Protein AF-A0A8T5TX56-F1 (afdb_monomer)

Mean predicted aligned error: 2.8 Å

Radius of gyration: 11.41 Å; Cα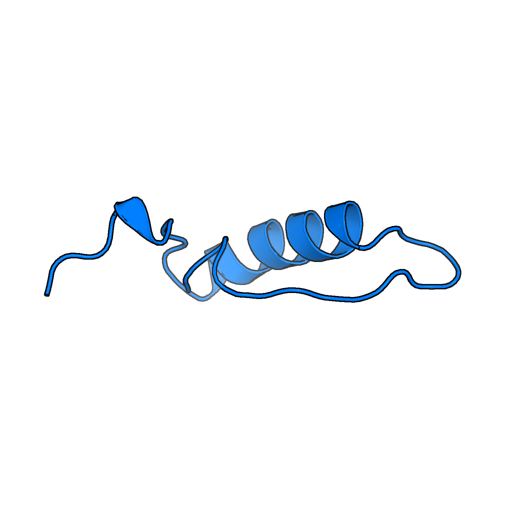 contacts (8 Å, |Δi|>4): 34; chains: 1; bounding box: 27×14×31 Å

pLDDT: mean 94.54, std 3.85, range [78.75, 98.31]

Sequence (41 aa):
MIQDAHSTINSEILKAPQIIAHHNDILRSFSDLQKTEEIKF

Secondary structure (DSSP, 8-state):
-BTTS------SSS-HHHHHHHHHHHHTTTS--B-GGG---

Foldseek 3Di:
DALPPDWDQADPVGHGVVVSVVCLVVCVVVDPYDHPVPDDD

Solvent-accessible surface area (backbone atoms only — not comparable to full-atom values): 2673 Å² total; per-residue (Å²): 77,55,73,70,79,68,85,74,66,64,56,101,86,44,51,30,70,58,52,51,53,52,49,53,66,57,44,52,80,79,34,70,69,39,51,69,91,73,66,81,135

Structure (mmCIF, N/CA/C/O backbone):
data_AF-A0A8T5TX56-F1
#
_entry.id   AF-A0A8T5TX56-F1
#
loop_
_atom_site.group_PDB
_atom_site.id
_atom_site.type_symbol
_atom_site.label_atom_id
_atom_site.label_alt_id
_atom_site.label_comp_id
_atom_site.label_asym_id
_atom_site.label_entity_id
_atom_site.label_seq_id
_atom_site.pdbx_PDB_ins_code
_atom_site.Cartn_x
_atom_site.Cartn_y
_atom_site.Cartn_z
_atom_site.occupancy
_atom_site.B_iso_or_equiv
_atom_site.auth_seq_id
_atom_site.auth_comp_id
_atom_site.auth_asym_id
_atom_site.auth_atom_id
_atom_site.pdbx_PDB_model_num
ATOM 1 N N . MET A 1 1 ? -9.329 -6.928 4.007 1.00 85.81 1 MET A N 1
ATOM 2 C CA . MET A 1 1 ? -7.859 -6.804 4.093 1.00 85.81 1 MET A CA 1
ATOM 3 C C . MET A 1 1 ? -7.508 -5.399 4.557 1.00 85.81 1 MET A C 1
ATOM 5 O O . MET A 1 1 ? -8.216 -4.465 4.201 1.00 85.81 1 MET A O 1
ATOM 9 N N . ILE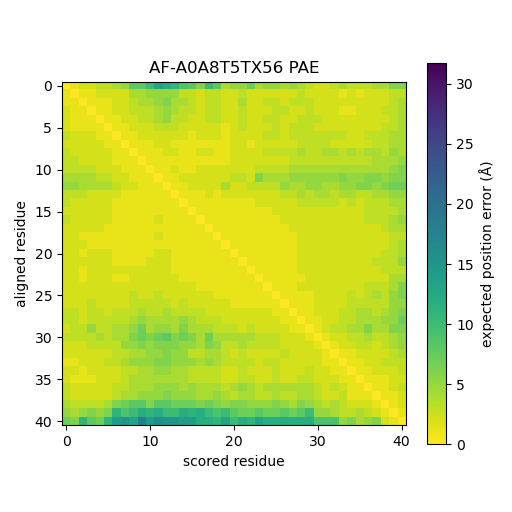 A 1 2 ? -6.467 -5.251 5.381 1.00 93.50 2 ILE A N 1
ATOM 10 C CA . ILE A 1 2 ? -6.087 -3.945 5.931 1.00 93.50 2 ILE A CA 1
ATOM 11 C C . ILE A 1 2 ? -5.002 -3.313 5.057 1.00 93.50 2 ILE A C 1
ATOM 13 O O . ILE A 1 2 ? -3.864 -3.792 4.999 1.00 93.50 2 ILE A O 1
ATOM 17 N N . GLN A 1 3 ? -5.381 -2.259 4.337 1.00 93.94 3 GLN A N 1
ATOM 18 C CA . GLN A 1 3 ? -4.615 -1.726 3.208 1.00 93.94 3 GLN A CA 1
ATOM 19 C C . GLN A 1 3 ? -3.321 -0.997 3.602 1.00 93.94 3 GLN A C 1
ATOM 21 O O . GLN A 1 3 ? -2.471 -0.752 2.750 1.00 93.94 3 GLN A O 1
ATOM 26 N N . ASP A 1 4 ? -3.172 -0.649 4.877 1.00 93.88 4 ASP A N 1
ATOM 27 C CA . ASP A 1 4 ? -2.036 0.072 5.460 1.00 93.88 4 ASP A CA 1
ATOM 28 C C . ASP A 1 4 ? -1.305 -0.737 6.552 1.00 93.88 4 ASP A C 1
ATOM 30 O O . ASP A 1 4 ? -0.366 -0.236 7.164 1.00 93.88 4 ASP A O 1
ATOM 34 N N . ALA A 1 5 ? -1.680 -2.006 6.763 1.00 94.88 5 ALA A N 1
ATOM 35 C CA . ALA A 1 5 ? -1.053 -2.902 7.744 1.00 94.88 5 ALA A CA 1
ATOM 36 C C . ALA A 1 5 ? -0.098 -3.934 7.112 1.00 94.88 5 ALA A C 1
ATOM 38 O O . ALA A 1 5 ? 0.144 -5.004 7.671 1.00 94.88 5 ALA A O 1
ATOM 39 N N . HIS A 1 6 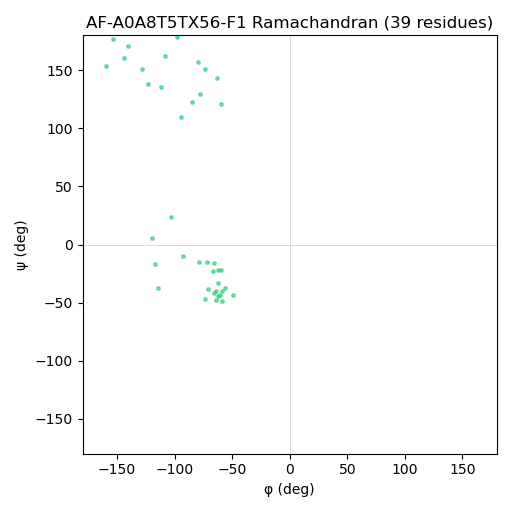? 0.430 -3.645 5.925 1.00 93.00 6 HIS A N 1
ATOM 40 C CA . HIS A 1 6 ? 1.383 -4.502 5.226 1.00 93.00 6 HIS A CA 1
ATOM 41 C C . HIS A 1 6 ? 2.414 -3.655 4.473 1.00 93.00 6 HIS A C 1
ATOM 43 O O . HIS A 1 6 ? 2.213 -2.468 4.223 1.00 93.00 6 HIS A O 1
ATOM 49 N N . SER A 1 7 ? 3.545 -4.267 4.131 1.00 96.25 7 SER A N 1
ATOM 50 C CA . SER A 1 7 ? 4.647 -3.599 3.442 1.00 96.25 7 SER A CA 1
ATOM 51 C C . SER A 1 7 ? 5.266 -4.522 2.399 1.00 96.25 7 SER A C 1
ATOM 53 O O . SER A 1 7 ? 4.950 -5.710 2.324 1.00 96.25 7 SER A O 1
ATOM 55 N N . THR A 1 8 ? 6.144 -3.962 1.578 1.00 97.38 8 THR A N 1
ATOM 56 C CA . THR A 1 8 ? 6.917 -4.685 0.5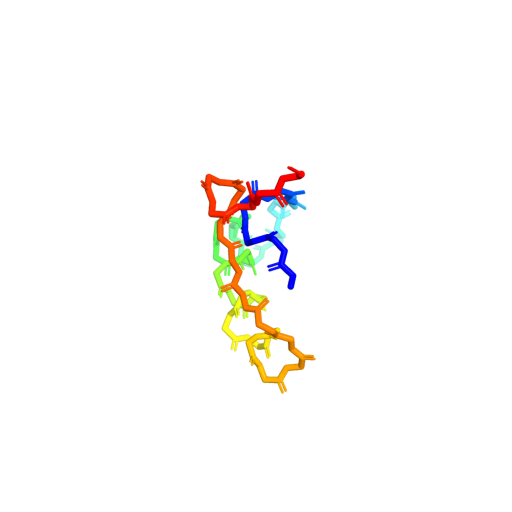73 1.00 97.38 8 THR A CA 1
ATOM 57 C C . THR A 1 8 ? 8.224 -3.947 0.285 1.00 97.38 8 THR A C 1
ATOM 59 O O . THR A 1 8 ? 8.477 -2.866 0.820 1.00 97.38 8 THR A O 1
ATOM 62 N N . ILE A 1 9 ? 9.065 -4.530 -0.561 1.00 97.88 9 ILE A N 1
ATOM 63 C CA . ILE A 1 9 ? 10.347 -3.964 -0.987 1.00 97.88 9 ILE A CA 1
ATOM 64 C C . ILE A 1 9 ? 10.275 -3.502 -2.445 1.00 97.88 9 ILE A C 1
ATOM 66 O O . ILE A 1 9 ? 9.381 -3.895 -3.191 1.00 97.88 9 ILE A O 1
ATOM 70 N N . ASN A 1 10 ? 11.214 -2.648 -2.860 1.00 98.25 10 ASN A N 1
ATOM 71 C CA . ASN A 1 10 ? 11.360 -2.309 -4.276 1.00 98.25 10 ASN A CA 1
ATOM 72 C C . ASN A 1 10 ? 11.731 -3.568 -5.076 1.00 98.25 10 ASN A C 1
ATOM 74 O O . ASN A 1 10 ? 12.523 -4.384 -4.605 1.00 98.25 10 ASN A O 1
ATOM 78 N N . SER A 1 11 ? 11.209 -3.684 -6.293 1.00 96.94 11 SER A N 1
ATOM 79 C CA . SER A 1 11 ? 11.730 -4.601 -7.306 1.00 96.94 11 SER A CA 1
ATOM 80 C C . SER A 1 11 ? 12.650 -3.853 -8.272 1.00 96.94 11 SER A C 1
ATOM 82 O O . SER A 1 11 ? 12.821 -2.636 -8.177 1.00 96.94 11 SER A O 1
ATOM 84 N N . GLU A 1 12 ? 13.230 -4.569 -9.232 1.00 98.00 12 GLU A N 1
ATOM 85 C CA . GLU A 1 12 ? 14.046 -3.964 -10.293 1.00 98.00 12 GLU A CA 1
ATOM 86 C C . GLU A 1 12 ? 13.244 -2.998 -11.187 1.00 98.00 12 GLU A C 1
ATOM 88 O O . GLU A 1 12 ? 13.820 -2.113 -11.813 1.00 98.00 12 GLU A O 1
ATOM 93 N N . ILE A 1 13 ? 11.913 -3.147 -11.231 1.00 97.56 13 ILE A N 1
ATOM 94 C CA . ILE A 1 13 ? 11.024 -2.426 -12.157 1.00 97.56 13 ILE A CA 1
ATOM 95 C C . ILE A 1 13 ? 10.083 -1.466 -11.413 1.00 97.56 13 ILE A C 1
ATOM 97 O O . ILE A 1 13 ? 9.798 -0.374 -11.904 1.00 97.56 13 ILE A O 1
ATOM 101 N N . LEU A 1 14 ? 9.584 -1.852 -10.233 1.00 98.00 14 LEU A N 1
ATOM 102 C CA . LEU A 1 14 ? 8.574 -1.103 -9.483 1.00 98.00 14 LEU A CA 1
ATOM 103 C C . LEU A 1 14 ? 9.062 -0.748 -8.081 1.00 98.00 14 LEU A C 1
ATOM 105 O O . LEU A 1 14 ? 9.616 -1.574 -7.356 1.00 98.00 14 LEU A O 1
ATOM 109 N N . LYS A 1 15 ? 8.771 0.480 -7.654 1.00 98.31 15 LYS A N 1
ATOM 110 C CA . LYS A 1 15 ? 8.983 0.900 -6.268 1.00 98.31 15 LYS A CA 1
ATOM 111 C C . LYS A 1 15 ? 7.923 0.280 -5.356 1.00 98.31 15 LYS A C 1
ATOM 113 O O . LYS A 1 15 ? 6.778 0.096 -5.769 1.00 98.31 15 LYS A O 1
ATOM 118 N N . ALA A 1 16 ? 8.268 0.056 -4.090 1.00 98.06 16 ALA A N 1
ATOM 119 C CA . ALA A 1 16 ? 7.377 -0.521 -3.085 1.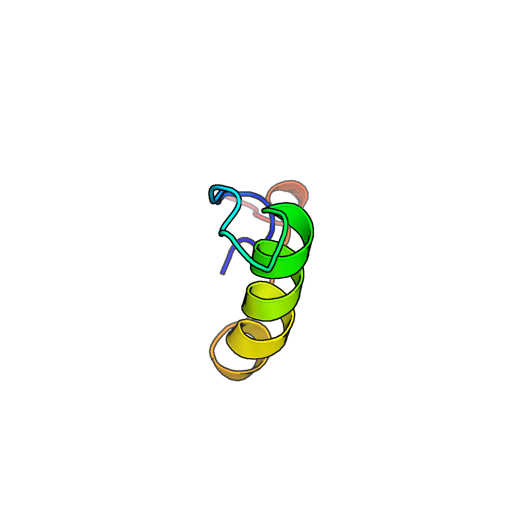00 98.06 16 ALA A CA 1
ATOM 120 C C . ALA A 1 16 ?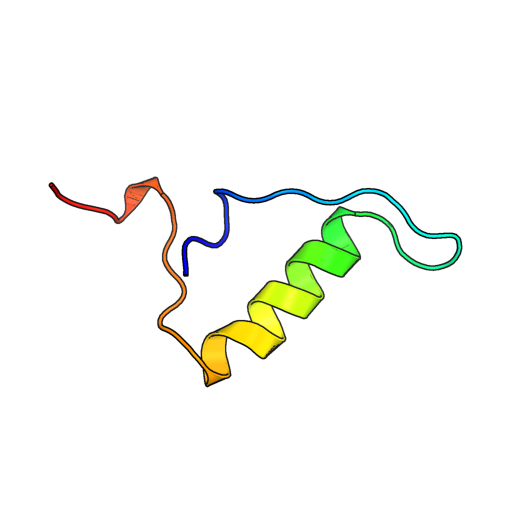 5.986 0.153 -3.026 1.00 98.06 16 ALA A C 1
ATOM 122 O O . ALA A 1 16 ? 4.995 -0.576 -3.045 1.00 98.06 16 ALA A O 1
ATOM 123 N N . PRO A 1 17 ? 5.843 1.499 -3.078 1.00 97.88 17 PRO A N 1
ATOM 124 C CA . PRO A 1 17 ? 4.519 2.129 -3.087 1.00 97.88 17 PRO A CA 1
ATOM 125 C C . PRO A 1 17 ? 3.666 1.763 -4.310 1.00 97.88 17 PRO A C 1
ATOM 127 O O . PRO A 1 17 ? 2.450 1.649 -4.196 1.00 97.88 17 PRO A O 1
ATOM 130 N N . GLN A 1 18 ? 4.287 1.547 -5.476 1.00 98.19 18 GLN A N 1
ATOM 131 C CA . GLN A 1 18 ? 3.579 1.132 -6.693 1.00 98.19 18 GLN A CA 1
ATOM 132 C C . GLN A 1 18 ? 3.089 -0.314 -6.571 1.00 98.19 18 GLN A C 1
ATOM 134 O O . GLN A 1 18 ? 1.978 -0.625 -6.990 1.00 98.19 18 GLN A O 1
ATOM 139 N N . ILE A 1 19 ? 3.902 -1.181 -5.960 1.00 98.19 19 ILE A N 1
ATOM 140 C CA . ILE A 1 19 ? 3.544 -2.576 -5.692 1.00 98.19 19 ILE A CA 1
ATOM 141 C C . ILE A 1 19 ? 2.368 -2.633 -4.710 1.00 98.19 19 ILE A C 1
ATOM 143 O O . ILE A 1 19 ? 1.389 -3.317 -4.997 1.00 98.19 19 ILE A O 1
ATOM 147 N N . ILE A 1 20 ? 2.423 -1.886 -3.602 1.00 97.25 20 ILE A N 1
ATOM 148 C CA . ILE A 1 20 ? 1.333 -1.810 -2.613 1.00 97.25 20 ILE A CA 1
ATOM 149 C C . ILE A 1 20 ? 0.045 -1.302 -3.269 1.00 97.25 20 ILE A C 1
ATOM 151 O O . ILE A 1 20 ? -1.001 -1.930 -3.135 1.00 97.25 20 ILE A O 1
ATOM 155 N N . ALA A 1 21 ? 0.121 -0.210 -4.038 1.00 96.62 21 ALA A N 1
ATOM 156 C CA . ALA A 1 21 ? -1.043 0.348 -4.723 1.00 96.62 21 ALA A CA 1
ATOM 157 C C . ALA A 1 21 ? -1.672 -0.652 -5.707 1.00 96.62 21 ALA A C 1
ATOM 159 O O . ALA A 1 21 ? -2.891 -0.816 -5.717 1.00 96.62 21 ALA A O 1
ATOM 16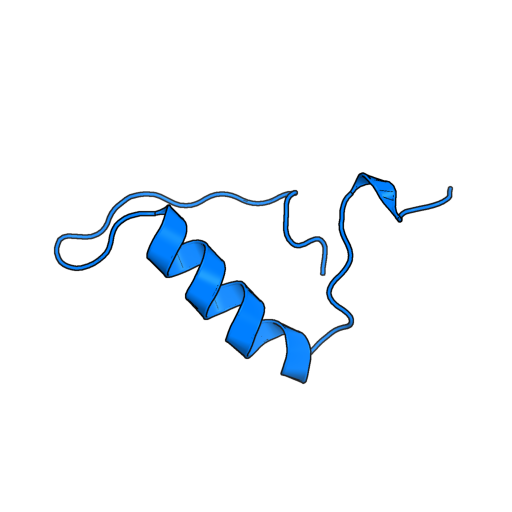0 N N . HIS A 1 22 ? -0.851 -1.359 -6.490 1.00 96.69 22 HIS A N 1
ATOM 161 C CA . HIS A 1 22 ? -1.338 -2.392 -7.401 1.00 96.69 22 HIS A CA 1
ATOM 162 C C . HIS A 1 22 ? -2.022 -3.546 -6.653 1.00 96.69 22 HIS A C 1
ATOM 164 O O . HIS A 1 22 ? -3.107 -3.970 -7.040 1.00 96.69 22 HIS A O 1
ATOM 170 N N . HIS A 1 23 ? -1.432 -4.030 -5.557 1.00 96.31 23 HIS A N 1
ATOM 171 C CA . HIS A 1 23 ? -2.032 -5.111 -4.775 1.00 96.31 23 HIS A CA 1
ATOM 172 C C . HIS A 1 23 ? -3.339 -4.677 -4.110 1.00 96.31 23 HIS A C 1
ATOM 174 O O . HIS A 1 23 ? -4.304 -5.429 -4.167 1.00 96.31 23 HIS A O 1
ATOM 180 N N . ASN A 1 24 ? -3.420 -3.466 -3.557 1.00 95.62 24 ASN A N 1
ATOM 181 C CA . ASN A 1 24 ? -4.668 -2.928 -3.011 1.00 95.62 24 ASN A CA 1
ATOM 182 C C . ASN A 1 24 ? -5.781 -2.862 -4.080 1.00 95.62 24 ASN A C 1
ATOM 184 O O . ASN A 1 24 ? -6.926 -3.220 -3.801 1.00 95.62 24 ASN A O 1
ATOM 188 N N . ASP A 1 25 ? -5.441 -2.480 -5.317 1.00 95.44 25 ASP A N 1
ATOM 189 C CA . ASP A 1 25 ? -6.379 -2.445 -6.450 1.00 95.44 25 ASP A CA 1
ATOM 190 C C . ASP A 1 25 ? -6.912 -3.837 -6.827 1.00 95.44 25 ASP A C 1
ATOM 192 O O . ASP A 1 25 ? -8.105 -3.992 -7.081 1.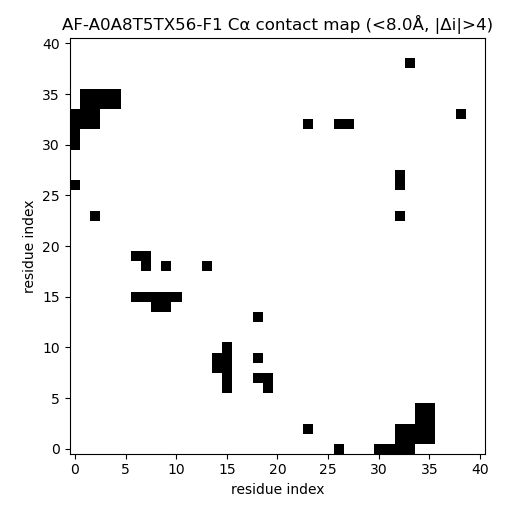00 95.44 25 ASP A O 1
ATOM 196 N N . ILE A 1 26 ? -6.055 -4.864 -6.807 1.00 95.62 26 ILE A N 1
ATOM 197 C CA . ILE A 1 26 ? -6.452 -6.251 -7.087 1.00 95.62 26 ILE A CA 1
ATOM 198 C C . ILE A 1 26 ? -7.244 -6.851 -5.918 1.00 95.62 26 ILE A C 1
ATOM 200 O O . ILE A 1 26 ? -8.309 -7.439 -6.119 1.00 95.62 26 ILE A O 1
ATOM 204 N N . LEU A 1 27 ? -6.757 -6.681 -4.686 1.00 94.56 27 LEU A N 1
ATOM 205 C CA . LEU A 1 27 ? -7.299 -7.316 -3.482 1.00 94.56 27 LEU A CA 1
ATOM 206 C C . LEU A 1 27 ? -8.698 -6.827 -3.106 1.00 94.56 27 LEU A C 1
ATOM 208 O O . LEU A 1 27 ? -9.436 -7.589 -2.479 1.00 94.56 27 LEU A O 1
ATOM 212 N N . ARG A 1 28 ? -9.111 -5.629 -3.546 1.00 92.38 28 ARG A N 1
ATOM 213 C CA . ARG A 1 28 ? -10.492 -5.140 -3.352 1.00 92.38 28 ARG A CA 1
ATOM 214 C C . ARG A 1 28 ? -11.540 -6.050 -3.999 1.00 92.38 28 ARG A C 1
ATOM 216 O O . ARG A 1 28 ? -12.698 -6.027 -3.611 1.00 92.38 28 ARG A O 1
ATOM 223 N N . SER A 1 29 ? -11.135 -6.847 -4.991 1.00 94.38 29 SER A N 1
ATOM 224 C CA . SER A 1 29 ? -12.015 -7.809 -5.665 1.00 94.38 29 SER A CA 1
ATOM 225 C C . SER A 1 29 ? -12.224 -9.088 -4.849 1.00 94.38 29 SER A C 1
ATOM 227 O O . SER A 1 29 ? -13.124 -9.865 -5.150 1.00 94.38 29 SER A O 1
ATOM 229 N N . PHE A 1 30 ? -11.386 -9.323 -3.835 1.00 93.25 30 PHE A N 1
ATOM 230 C CA . PHE A 1 30 ? -11.372 -10.549 -3.032 1.00 93.25 30 PHE A CA 1
ATOM 231 C C . PHE A 1 30 ? -11.706 -10.303 -1.558 1.00 93.25 30 PHE A C 1
ATOM 233 O O . PHE A 1 30 ? -12.012 -11.248 -0.834 1.00 93.25 30 PHE A O 1
ATOM 240 N N . SER A 1 31 ? -11.626 -9.056 -1.091 1.00 91.50 31 SER A N 1
ATOM 241 C CA . SER A 1 31 ? -11.970 -8.681 0.277 1.00 91.50 31 SER A CA 1
ATOM 242 C C . SER A 1 31 ? -12.255 -7.190 0.386 1.00 91.50 31 SER A C 1
ATOM 244 O O . SER A 1 31 ? -11.659 -6.399 -0.345 1.00 91.50 31 SER A O 1
ATOM 246 N N . ASP A 1 32 ? -13.068 -6.808 1.368 1.00 91.75 32 ASP A N 1
ATOM 247 C CA . ASP A 1 32 ? -13.236 -5.404 1.729 1.00 91.75 32 ASP A CA 1
ATOM 248 C C . ASP A 1 32 ? -11.891 -4.818 2.158 1.00 91.75 32 ASP A C 1
ATOM 250 O O . ASP A 1 32 ? -11.243 -5.321 3.083 1.00 91.75 32 ASP A O 1
ATOM 254 N N . LEU A 1 33 ? -11.444 -3.779 1.457 1.00 92.62 33 LEU A N 1
ATOM 255 C CA . LEU A 1 33 ? -10.250 -3.033 1.826 1.00 92.62 33 LEU A CA 1
ATOM 256 C C . LEU A 1 33 ? -10.622 -1.970 2.855 1.00 92.62 33 LEU A C 1
ATOM 258 O O . LEU A 1 33 ? -11.458 -1.114 2.582 1.00 92.62 33 LEU A O 1
ATOM 262 N N . GLN A 1 34 ? -9.975 -2.020 4.014 1.00 94.50 34 GLN A N 1
ATOM 263 C CA . GLN A 1 34 ? -10.175 -1.068 5.104 1.00 94.50 34 GLN A CA 1
ATOM 264 C C . GLN A 1 34 ? -8.829 -0.517 5.556 1.00 94.50 34 GLN A C 1
ATOM 266 O O . GLN A 1 34 ? -7.802 -1.189 5.437 1.00 94.50 34 GLN A O 1
ATOM 271 N N . LYS A 1 35 ? -8.811 0.706 6.074 1.00 93.62 35 LYS A N 1
ATOM 272 C CA . LYS A 1 35 ? -7.644 1.221 6.795 1.00 93.62 35 LYS A CA 1
ATOM 273 C C . LYS A 1 35 ? -7.619 0.699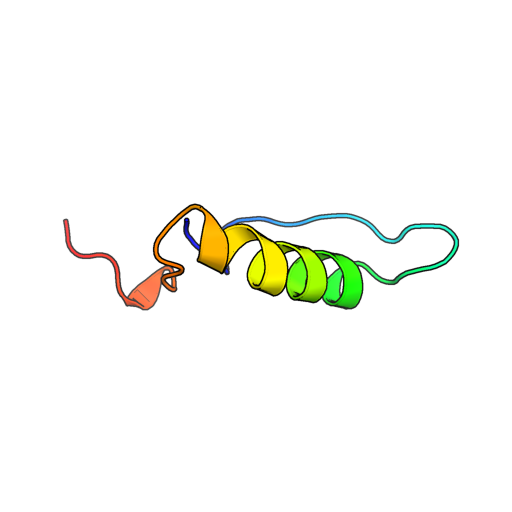 8.222 1.00 93.62 35 LYS A C 1
ATOM 275 O O . LYS A 1 35 ? -8.657 0.389 8.800 1.00 93.62 35 LYS A O 1
ATOM 280 N N . THR A 1 36 ? -6.437 0.688 8.824 1.00 95.12 36 THR A N 1
ATOM 281 C CA . THR A 1 36 ? -6.260 0.315 10.231 1.00 95.12 36 THR A CA 1
ATOM 282 C C . THR A 1 36 ? -7.125 1.189 11.147 1.00 95.12 36 THR A C 1
ATOM 284 O O . THR A 1 36 ? -7.717 0.681 12.094 1.00 95.12 36 THR A O 1
ATOM 287 N N . GLU A 1 37 ? -7.274 2.480 10.826 1.00 94.62 37 GLU A N 1
ATOM 288 C CA . GLU A 1 37 ? -8.104 3.436 11.581 1.00 94.62 37 GLU A CA 1
ATOM 289 C C . GLU A 1 37 ? -9.617 3.135 11.552 1.00 94.62 37 GLU A C 1
ATOM 291 O O . GLU A 1 37 ? -10.366 3.660 12.373 1.00 94.62 37 GLU A O 1
ATOM 296 N N . GLU A 1 38 ? -10.079 2.285 10.632 1.00 93.50 38 GLU A N 1
ATOM 297 C CA . GLU A 1 38 ? -11.498 1.952 10.450 1.00 93.50 38 GLU A CA 1
ATOM 298 C C . GLU A 1 38 ? -11.920 0.701 11.245 1.00 93.50 38 GLU A C 1
ATOM 300 O O . GLU A 1 38 ? -13.115 0.414 11.361 1.00 93.50 38 GLU A O 1
ATOM 305 N N . ILE A 1 39 ? -10.963 -0.039 11.815 1.00 89.69 39 ILE A N 1
ATOM 306 C CA . ILE A 1 39 ? -11.219 -1.268 12.575 1.00 89.69 39 ILE A CA 1
ATOM 307 C C . ILE A 1 39 ? -11.720 -0.918 13.983 1.00 89.69 39 ILE A C 1
ATOM 309 O O . ILE A 1 39 ? -11.090 -0.150 14.710 1.00 89.69 39 ILE A O 1
ATOM 313 N N . LYS A 1 40 ? -12.835 -1.529 14.399 1.00 86.50 40 LYS A N 1
ATOM 314 C CA . LYS A 1 40 ? -13.361 -1.472 15.774 1.00 86.50 40 LYS A CA 1
ATOM 315 C C . LYS A 1 40 ? -13.241 -2.856 16.419 1.00 86.50 40 LYS A C 1
ATOM 317 O O . LYS A 1 40 ? -13.575 -3.841 15.763 1.00 86.50 40 LYS A O 1
ATOM 322 N N . PHE A 1 41 ? -12.774 -2.912 17.668 1.00 78.75 41 PHE A N 1
ATOM 323 C CA . PHE A 1 41 ? -12.641 -4.136 18.471 1.00 78.75 41 PHE A CA 1
ATOM 324 C C . PHE A 1 41 ? -13.764 -4.254 19.501 1.00 78.75 41 PHE A C 1
ATOM 326 O O . PHE A 1 41 ? -14.198 -3.193 20.008 1.00 78.75 41 PHE A O 1
#